Protein AF-A0A962KBM0-F1 (afdb_monomer_lite)

Secondary structure (DSSP, 8-state):
-HHHHHHHHHHHHHHHTT-PPPPP------S-GGGGGGGGGGGGTS-HHHHHHHHHHHHHHHHHHHHHHHHHH--

Sequence (75 aa):
MKKVLLGFGVILLLAACQKEPTPVKTEPDTGRPETKSIEAADAMGYNGKEIRQKVDGALNANDAHNAQLEQQANP

pLDDT: mean 83.97, std 15.36, range [51.5, 98.38]

Foldseek 3Di:
DVVVVVVVVVVVVVVVVPPDPDPDPDDDDPADPVLVCQCCCVVVVDNSVVVRVVVRVVVVVVVVVVVVVVVVVPD

Structure (mmCIF, N/CA/C/O backbone):
data_AF-A0A962KBM0-F1
#
_entry.id   AF-A0A962KBM0-F1
#
loop_
_atom_site.group_PDB
_atom_site.id
_atom_site.type_symbol
_atom_site.label_atom_id
_atom_site.label_alt_id
_atom_site.label_comp_id
_atom_site.label_asym_id
_atom_site.label_entity_id
_atom_site.label_seq_id
_atom_site.pdbx_PDB_ins_code
_atom_site.Cartn_x
_atom_site.Cartn_y
_atom_site.Cartn_z
_atom_site.occupancy
_atom_site.B_iso_or_equiv
_atom_site.auth_seq_id
_atom_site.auth_comp_id
_atom_site.auth_asym_id
_atom_site.auth_atom_id
_atom_site.pdbx_PDB_model_num
ATOM 1 N N . MET A 1 1 ? 24.060 18.503 -56.847 1.00 51.69 1 MET A N 1
ATOM 2 C CA . MET A 1 1 ? 22.680 18.107 -56.472 1.00 51.69 1 MET A CA 1
ATOM 3 C C . MET A 1 1 ? 22.628 16.865 -55.572 1.00 51.69 1 MET A C 1
ATOM 5 O O . MET A 1 1 ? 22.059 16.960 -54.498 1.00 51.69 1 MET A O 1
ATOM 9 N N . LYS A 1 2 ? 23.291 15.742 -55.906 1.00 51.50 2 LYS A N 1
ATOM 10 C CA . LYS A 1 2 ? 23.318 14.517 -55.063 1.00 51.50 2 LYS A CA 1
ATOM 11 C C . LYS A 1 2 ? 23.873 14.692 -53.633 1.00 51.50 2 LYS A C 1
ATOM 13 O O . LYS A 1 2 ? 23.348 14.090 -52.709 1.00 51.50 2 LYS A O 1
ATOM 18 N N . LYS A 1 3 ? 24.885 15.550 -53.435 1.00 53.50 3 LYS A N 1
ATOM 19 C CA . LYS A 1 3 ? 25.477 15.818 -52.105 1.00 53.50 3 LYS A CA 1
ATOM 20 C C . LYS A 1 3 ? 24.557 16.620 -51.165 1.00 53.50 3 LYS A C 1
ATOM 22 O O . LYS A 1 3 ? 24.669 16.482 -49.957 1.00 53.50 3 LYS A O 1
ATOM 27 N N . VAL A 1 4 ? 23.634 17.414 -51.718 1.00 57.91 4 VAL A N 1
ATOM 28 C CA . VAL A 1 4 ? 22.662 18.214 -50.945 1.00 57.91 4 VAL A CA 1
ATOM 29 C C . VAL A 1 4 ? 21.511 17.333 -50.446 1.00 57.91 4 VAL A C 1
ATOM 31 O O . VAL A 1 4 ? 21.055 17.498 -49.320 1.00 57.91 4 VAL A O 1
ATOM 34 N N . LEU A 1 5 ? 21.111 16.329 -51.238 1.00 56.72 5 LEU A N 1
ATOM 35 C CA . LEU A 1 5 ? 20.095 15.346 -50.844 1.00 56.72 5 LEU A CA 1
ATOM 36 C C . LEU A 1 5 ? 20.532 14.484 -49.645 1.00 56.72 5 LEU A C 1
ATOM 38 O O . LEU A 1 5 ? 19.706 14.147 -48.803 1.00 56.72 5 LEU A O 1
ATOM 42 N N . LEU A 1 6 ? 21.825 14.150 -49.550 1.00 58.94 6 LEU A N 1
ATOM 43 C CA . LEU A 1 6 ? 22.353 13.299 -48.477 1.00 58.94 6 LEU A CA 1
ATOM 44 C C . LEU A 1 6 ? 22.365 14.014 -47.113 1.00 58.94 6 LEU A C 1
ATOM 46 O O . LEU A 1 6 ? 22.091 13.391 -46.092 1.00 58.94 6 LEU A O 1
ATOM 50 N N . GLY A 1 7 ? 22.625 15.327 -47.094 1.00 61.31 7 GLY A N 1
ATOM 51 C CA . GLY A 1 7 ? 22.595 16.126 -45.863 1.00 61.31 7 GLY A CA 1
ATOM 52 C C . GLY A 1 7 ? 21.185 16.304 -45.294 1.00 61.31 7 GLY A C 1
ATOM 53 O O . GLY A 1 7 ? 21.001 16.280 -44.081 1.00 61.31 7 GLY A O 1
ATOM 54 N N . PHE A 1 8 ? 20.174 16.405 -46.163 1.00 64.12 8 PHE A N 1
ATOM 55 C CA . PHE A 1 8 ? 18.782 16.595 -45.745 1.00 64.12 8 PHE A CA 1
ATOM 56 C C . PHE A 1 8 ? 18.202 15.358 -45.036 1.00 64.12 8 PHE A C 1
A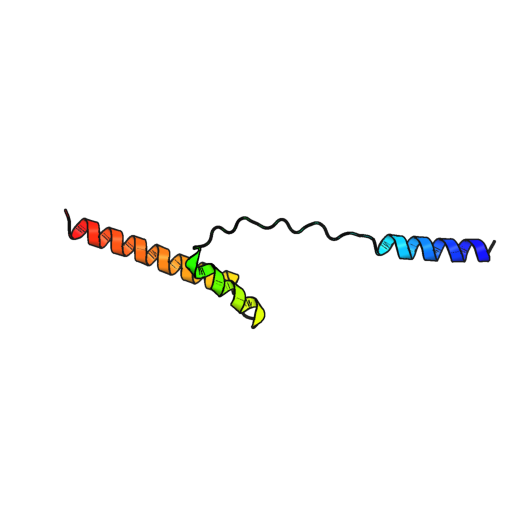TOM 58 O O . PHE A 1 8 ? 17.453 15.488 -44.071 1.00 64.12 8 PHE A O 1
ATOM 65 N N . GLY A 1 9 ? 18.601 14.153 -45.462 1.00 66.50 9 GLY A N 1
ATOM 66 C CA . GLY A 1 9 ? 18.179 12.902 -44.822 1.00 66.50 9 GLY A CA 1
ATOM 67 C C . GLY A 1 9 ? 18.708 12.738 -43.392 1.00 66.50 9 GLY A C 1
ATOM 68 O O . GLY A 1 9 ? 17.980 12.278 -42.518 1.00 66.50 9 GLY A O 1
ATOM 69 N N . VAL A 1 10 ? 19.945 13.173 -43.129 1.00 71.06 10 VAL A N 1
ATOM 70 C CA . VAL A 1 10 ? 20.555 13.105 -41.787 1.00 71.06 10 VAL A CA 1
ATOM 71 C C . VAL A 1 10 ? 19.858 14.056 -40.811 1.00 71.06 10 VAL A C 1
ATOM 73 O O . VAL A 1 10 ? 19.608 13.688 -39.668 1.00 71.06 10 VAL A O 1
ATOM 76 N N . ILE A 1 11 ? 19.474 15.252 -41.267 1.00 69.50 11 ILE A N 1
ATOM 77 C CA . ILE A 1 11 ? 18.753 16.233 -40.440 1.00 69.50 11 ILE A CA 1
ATOM 78 C C . ILE A 1 11 ? 17.348 15.719 -40.078 1.00 69.50 11 ILE A C 1
ATOM 80 O O . ILE A 1 11 ? 16.913 15.866 -38.938 1.00 69.50 11 ILE A O 1
ATOM 84 N N . LEU A 1 12 ? 16.663 15.052 -41.014 1.00 67.44 12 LEU A N 1
ATOM 85 C CA . LEU A 1 12 ? 15.350 14.440 -40.769 1.00 67.44 12 LEU A CA 1
ATOM 86 C C . LEU A 1 12 ? 15.419 13.256 -39.789 1.00 67.44 12 LEU A C 1
ATOM 88 O O . LEU A 1 12 ? 14.536 13.111 -38.946 1.00 67.44 12 LEU A O 1
ATOM 92 N N . LEU A 1 13 ? 16.481 12.444 -39.852 1.00 66.81 13 LEU A N 1
ATOM 93 C CA . LEU A 1 13 ? 16.719 11.351 -38.900 1.00 66.81 13 LEU A CA 1
ATOM 94 C C . LEU A 1 13 ? 16.997 11.865 -37.480 1.00 66.81 13 LEU A C 1
ATOM 96 O O . LEU A 1 13 ? 16.511 11.286 -36.513 1.00 66.81 13 LEU A O 1
ATOM 100 N N . LEU A 1 14 ? 17.732 12.973 -37.346 1.00 66.50 14 LEU A N 1
ATOM 101 C CA . LEU A 1 14 ? 18.016 13.588 -36.045 1.00 66.50 14 LEU A CA 1
ATOM 102 C C . LEU A 1 14 ? 16.768 14.229 -35.417 1.00 66.50 14 LEU A C 1
ATOM 104 O O . LEU A 1 14 ? 16.600 14.158 -34.202 1.00 66.50 14 LEU A O 1
ATOM 108 N N . ALA A 1 15 ? 15.868 14.796 -36.228 1.00 65.56 15 ALA A N 1
ATOM 109 C CA . ALA A 1 15 ? 14.606 15.366 -35.750 1.00 65.56 15 ALA A CA 1
ATOM 110 C C . ALA A 1 15 ? 13.621 14.299 -35.229 1.00 65.56 15 ALA A C 1
ATOM 112 O O . ALA A 1 15 ? 12.860 14.563 -34.300 1.00 65.56 15 ALA A O 1
ATOM 113 N N . ALA A 1 16 ? 13.655 13.078 -35.776 1.00 64.31 16 ALA A N 1
ATOM 114 C CA . ALA A 1 16 ? 12.787 11.982 -35.335 1.00 64.31 16 ALA A CA 1
ATOM 115 C C . ALA A 1 16 ? 13.144 11.435 -33.937 1.00 64.31 16 ALA A C 1
ATOM 117 O O . ALA A 1 16 ? 12.275 10.898 -33.252 1.00 64.31 16 ALA A O 1
ATOM 118 N N . CYS A 1 17 ? 14.392 11.603 -33.486 1.00 67.88 17 CYS A N 1
ATOM 119 C CA . CYS A 1 17 ? 14.846 11.156 -32.164 1.00 67.88 17 CYS A CA 1
ATOM 120 C C . CYS A 1 17 ? 14.591 12.167 -31.033 1.00 67.88 17 CYS A C 1
ATOM 122 O O . CYS A 1 17 ? 14.831 11.839 -29.875 1.00 67.88 17 CYS A O 1
ATOM 124 N N . GLN A 1 18 ? 14.105 13.378 -31.330 1.00 65.69 18 GLN A N 1
ATOM 125 C CA . GLN A 1 18 ? 13.857 14.422 -30.323 1.00 65.69 18 GLN A CA 1
ATOM 126 C C . GLN A 1 18 ? 12.434 14.413 -29.757 1.00 65.69 18 GLN A C 1
ATOM 128 O O . GLN A 1 18 ? 12.009 15.387 -29.139 1.00 65.69 18 GLN A O 1
ATOM 133 N 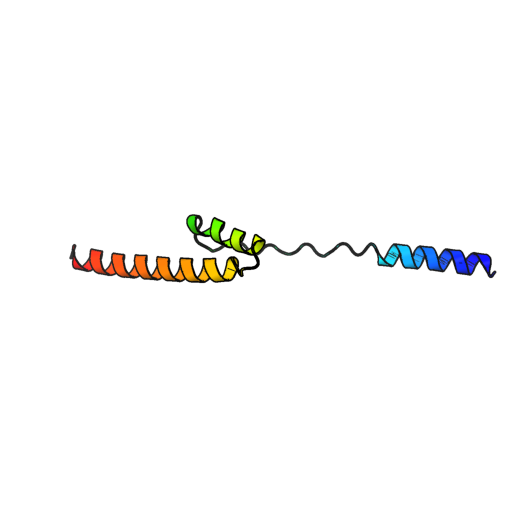N . LYS A 1 19 ? 11.662 13.339 -29.962 1.00 71.19 19 LYS A N 1
ATOM 134 C CA . LYS A 1 19 ? 10.344 13.245 -29.337 1.00 71.19 19 LYS A CA 1
ATOM 135 C C . LYS A 1 19 ? 10.524 13.026 -27.839 1.00 71.19 19 LYS A C 1
ATOM 137 O O . LYS A 1 19 ? 10.689 11.895 -27.389 1.00 71.19 19 LYS A O 1
ATOM 142 N N . GLU A 1 20 ? 10.511 14.125 -27.090 1.00 72.75 20 GLU A N 1
ATOM 143 C CA . GLU A 1 20 ? 10.468 14.087 -25.636 1.00 72.75 20 GLU A CA 1
ATOM 144 C C . GLU A 1 20 ? 9.261 13.240 -25.215 1.00 72.75 20 GLU A C 1
ATOM 146 O O . GLU A 1 20 ? 8.144 13.461 -25.709 1.00 72.75 20 GLU A O 1
ATOM 151 N N . PRO A 1 21 ? 9.463 12.218 -24.366 1.00 72.44 21 PRO A N 1
ATOM 152 C CA . PRO A 1 21 ? 8.353 11.438 -23.863 1.00 72.44 21 PRO A CA 1
ATOM 153 C C . PRO A 1 21 ? 7.436 12.382 -23.091 1.00 72.44 21 PRO A C 1
ATOM 155 O O . PRO A 1 21 ? 7.883 13.137 -22.228 1.00 72.44 21 PRO A O 1
ATOM 158 N N . THR A 1 22 ? 6.145 12.351 -23.415 1.00 77.31 22 THR A N 1
ATOM 159 C CA . THR A 1 22 ? 5.131 13.066 -22.640 1.00 77.31 22 THR A CA 1
ATOM 160 C C . THR A 1 22 ? 5.301 12.716 -21.164 1.00 77.31 22 THR A C 1
ATOM 162 O O . THR A 1 22 ? 5.347 11.521 -20.852 1.00 77.31 22 THR A O 1
ATOM 165 N N . PRO A 1 23 ? 5.391 13.712 -20.263 1.00 72.56 23 PRO A N 1
ATOM 166 C CA . PRO A 1 23 ? 5.515 13.444 -18.843 1.00 72.56 23 PRO A CA 1
ATOM 167 C C . PRO A 1 23 ? 4.331 12.584 -18.410 1.00 72.56 23 PRO A C 1
ATOM 169 O O . PRO A 1 23 ? 3.170 12.953 -18.606 1.00 72.56 23 PRO A O 1
ATOM 172 N N . VAL A 1 24 ? 4.634 11.404 -17.870 1.00 76.56 24 VAL A N 1
ATOM 173 C CA . VAL A 1 24 ? 3.619 10.520 -17.303 1.00 76.56 24 VAL A CA 1
ATOM 174 C C . VAL A 1 24 ? 2.990 11.284 -16.150 1.00 76.56 24 VAL A C 1
ATOM 176 O O . VAL A 1 24 ? 3.671 11.653 -15.194 1.00 76.56 24 VAL A O 1
ATOM 179 N N . LYS A 1 25 ? 1.697 11.582 -16.266 1.00 69.75 25 LYS A N 1
ATOM 180 C CA . LYS A 1 25 ? 0.950 12.231 -15.197 1.00 69.75 25 LYS A CA 1
ATOM 181 C C . LYS A 1 25 ? 0.910 11.253 -14.027 1.00 69.75 25 LYS A C 1
ATOM 183 O O . LYS A 1 25 ? 0.235 10.232 -14.109 1.00 69.75 25 LYS A O 1
ATOM 188 N N . THR A 1 26 ? 1.669 11.534 -12.974 1.00 67.38 26 THR A N 1
ATOM 189 C CA . THR A 1 26 ? 1.623 10.733 -11.754 1.00 67.38 26 THR A CA 1
ATOM 190 C C . THR A 1 26 ? 0.247 10.929 -11.136 1.00 67.38 26 THR A C 1
ATOM 192 O O . THR A 1 26 ? -0.101 12.041 -10.732 1.00 67.38 26 THR A O 1
ATOM 195 N N . GLU A 1 27 ? -0.571 9.880 -11.124 1.00 73.12 27 GLU A N 1
ATOM 196 C CA . GLU A 1 27 ? -1.814 9.906 -10.363 1.00 73.12 27 GLU A CA 1
ATOM 197 C C . GLU A 1 27 ? -1.488 10.098 -8.874 1.00 73.12 27 GLU A C 1
ATOM 199 O O . GLU A 1 27 ? -0.461 9.595 -8.400 1.00 73.12 27 GLU A O 1
ATOM 204 N N . PRO A 1 28 ? -2.306 10.866 -8.135 1.00 77.00 28 PRO A N 1
ATOM 205 C CA . PRO A 1 28 ? -2.118 11.011 -6.702 1.00 77.00 28 PRO A CA 1
ATOM 206 C C . PRO A 1 28 ? -2.201 9.639 -6.023 1.00 77.00 28 PRO A C 1
ATOM 208 O O . PRO A 1 28 ? -3.083 8.837 -6.316 1.00 77.00 28 PRO A O 1
ATOM 211 N N . ASP A 1 29 ? -1.267 9.379 -5.112 1.00 81.00 29 ASP A N 1
ATOM 212 C CA . ASP A 1 29 ? -1.235 8.163 -4.300 1.00 81.00 29 ASP A CA 1
ATOM 213 C C . ASP A 1 29 ? -2.384 8.203 -3.282 1.00 81.00 29 ASP A C 1
ATOM 215 O O . ASP A 1 29 ? -2.321 8.945 -2.302 1.00 81.00 29 ASP A O 1
ATOM 219 N N . THR A 1 30 ? -3.454 7.450 -3.546 1.00 83.06 30 THR A N 1
ATOM 220 C CA . THR A 1 30 ? -4.647 7.377 -2.684 1.00 83.06 30 THR A CA 1
ATOM 221 C C . THR A 1 30 ? -4.631 6.189 -1.716 1.00 83.06 30 THR A C 1
ATOM 223 O O . THR A 1 30 ? -5.618 5.979 -1.014 1.00 83.06 30 THR A O 1
ATOM 226 N N . GLY A 1 31 ? -3.572 5.371 -1.715 1.00 89.88 31 GLY A N 1
ATOM 227 C CA . GLY A 1 31 ? -3.464 4.197 -0.841 1.00 89.88 31 GLY A CA 1
ATOM 228 C C . GLY A 1 31 ? -3.037 4.559 0.583 1.00 89.88 31 GLY A C 1
ATOM 229 O O . GLY A 1 31 ? -2.608 5.687 0.849 1.00 89.88 31 GLY A O 1
ATOM 230 N N . ARG A 1 32 ? -3.094 3.596 1.510 1.00 95.44 32 ARG A N 1
ATOM 231 C CA . ARG A 1 32 ? -2.669 3.844 2.900 1.00 95.44 32 ARG A CA 1
ATOM 232 C C . ARG A 1 32 ? -1.152 4.130 2.956 1.00 95.44 32 ARG A C 1
ATOM 234 O O . ARG A 1 32 ? -0.390 3.471 2.238 1.00 95.44 32 ARG A O 1
ATOM 241 N N . PRO A 1 33 ? -0.669 5.106 3.752 1.00 95.81 33 PRO A N 1
ATOM 242 C CA . PRO A 1 33 ? 0.757 5.448 3.798 1.00 95.81 33 PRO A CA 1
ATOM 243 C C . PRO A 1 33 ? 1.665 4.281 4.207 1.00 95.81 33 PRO A C 1
ATOM 245 O O . PRO A 1 33 ? 2.750 4.109 3.651 1.00 95.81 33 PRO A O 1
ATOM 248 N N . GLU A 1 34 ? 1.220 3.458 5.150 1.00 96.31 34 GLU A N 1
ATOM 249 C CA . GLU A 1 34 ? 1.980 2.343 5.715 1.00 96.31 34 GLU A CA 1
ATOM 250 C C . GLU A 1 34 ? 2.112 1.142 4.770 1.00 96.31 34 GLU A C 1
ATOM 252 O O . GLU A 1 34 ? 3.026 0.336 4.933 1.00 96.31 34 GLU A O 1
ATOM 257 N N . THR A 1 35 ? 1.261 1.034 3.747 1.00 97.25 35 THR A N 1
ATOM 258 C CA . THR A 1 35 ? 1.332 -0.043 2.742 1.00 97.25 35 THR A CA 1
ATOM 259 C C . THR A 1 35 ? 2.118 0.362 1.499 1.00 97.25 35 THR A C 1
ATOM 261 O O . THR A 1 35 ? 2.352 -0.461 0.615 1.00 97.25 35 THR A O 1
ATOM 264 N N . LYS A 1 36 ? 2.589 1.613 1.424 1.00 96.38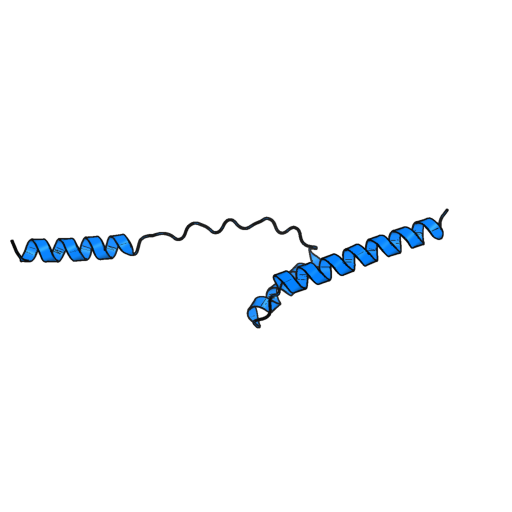 36 LYS A N 1
ATOM 265 C CA . LYS A 1 36 ? 3.318 2.143 0.264 1.00 96.38 36 LYS A CA 1
ATOM 266 C C . LYS A 1 36 ? 4.562 1.338 -0.101 1.00 96.38 36 LYS A C 1
ATOM 268 O O . LYS A 1 36 ? 4.871 1.184 -1.279 1.00 96.38 36 LYS A O 1
ATOM 273 N N . SER A 1 37 ? 5.260 0.793 0.893 1.00 96.88 37 SER A N 1
ATOM 274 C CA . SER A 1 37 ? 6.458 -0.026 0.678 1.00 96.88 37 SER A CA 1
ATOM 275 C C . SER A 1 37 ? 6.181 -1.320 -0.096 1.00 96.88 37 SER A C 1
ATOM 277 O O . SER A 1 37 ? 7.101 -1.858 -0.705 1.00 96.88 37 SER A O 1
ATOM 279 N N . ILE A 1 38 ? 4.930 -1.792 -0.144 1.00 97.50 38 ILE A N 1
ATOM 280 C CA . ILE A 1 38 ? 4.530 -2.993 -0.893 1.00 97.50 38 ILE A CA 1
ATOM 281 C C . ILE A 1 38 ? 4.710 -2.799 -2.403 1.00 97.50 38 ILE A C 1
ATOM 283 O O . ILE A 1 38 ? 5.027 -3.759 -3.104 1.00 97.50 38 ILE A O 1
ATOM 287 N N . GLU A 1 39 ? 4.603 -1.567 -2.913 1.00 95.88 39 GLU A N 1
ATOM 288 C CA . GLU A 1 39 ? 4.857 -1.290 -4.335 1.00 95.88 39 GLU A CA 1
ATOM 289 C C . GLU A 1 39 ? 6.299 -1.623 -4.745 1.00 95.88 39 GLU A C 1
ATOM 291 O O . GLU A 1 39 ? 6.549 -1.937 -5.903 1.00 95.88 39 GLU A O 1
ATOM 296 N N . ALA A 1 40 ? 7.249 -1.670 -3.801 1.00 96.38 40 ALA A N 1
ATOM 297 C CA . ALA A 1 40 ? 8.622 -2.090 -4.085 1.00 96.38 40 ALA A CA 1
ATOM 298 C C . ALA A 1 40 ? 8.728 -3.553 -4.561 1.00 96.38 40 ALA A C 1
ATOM 300 O O . ALA A 1 40 ? 9.752 -3.933 -5.128 1.00 96.38 40 ALA A O 1
ATOM 301 N N . ALA A 1 41 ? 7.680 -4.368 -4.389 1.00 96.88 41 ALA A N 1
ATOM 302 C CA . ALA A 1 41 ? 7.612 -5.712 -4.957 1.00 96.88 41 ALA A CA 1
ATOM 303 C C . ALA A 1 41 ? 7.642 -5.713 -6.501 1.00 96.88 41 ALA A C 1
ATOM 305 O O . ALA A 1 41 ? 8.039 -6.725 -7.087 1.00 96.88 41 ALA A O 1
ATOM 306 N N . ASP A 1 42 ? 7.329 -4.579 -7.148 1.00 95.38 42 ASP A N 1
ATOM 307 C CA . ASP A 1 42 ? 7.509 -4.372 -8.595 1.00 95.38 42 ASP A CA 1
ATOM 308 C C . ASP A 1 42 ? 8.958 -4.638 -9.029 1.00 95.38 42 ASP A C 1
ATOM 310 O O . ASP A 1 42 ? 9.202 -5.247 -10.072 1.00 95.38 42 ASP A O 1
ATOM 314 N N . ALA A 1 43 ? 9.939 -4.278 -8.190 1.00 96.38 43 ALA A N 1
ATOM 315 C CA . ALA A 1 43 ? 11.358 -4.515 -8.466 1.00 96.38 43 ALA A CA 1
ATOM 316 C C . ALA A 1 43 ? 11.730 -6.008 -8.502 1.00 96.38 43 ALA A C 1
ATOM 318 O O . ALA A 1 43 ? 12.757 -6.380 -9.065 1.00 96.38 43 ALA A O 1
ATOM 319 N N . MET A 1 44 ? 10.889 -6.861 -7.916 1.00 95.81 44 MET A N 1
ATOM 320 C CA . MET A 1 44 ? 11.067 -8.311 -7.857 1.00 95.81 44 MET A CA 1
ATOM 321 C C . MET A 1 44 ? 10.197 -9.050 -8.888 1.00 95.81 44 MET A C 1
ATOM 323 O O . MET A 1 44 ? 10.161 -10.279 -8.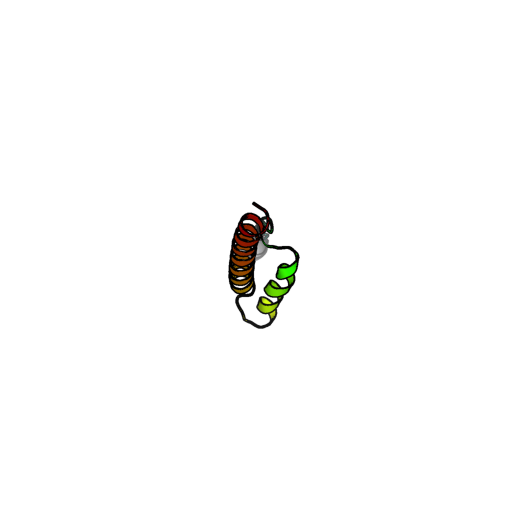881 1.00 95.81 44 MET A O 1
ATOM 327 N N . GLY A 1 45 ? 9.496 -8.324 -9.770 1.00 96.44 45 GLY A N 1
ATOM 328 C CA . GLY A 1 45 ? 8.641 -8.894 -10.816 1.00 96.44 45 GLY A CA 1
ATOM 329 C C . GLY A 1 45 ? 7.216 -9.243 -10.372 1.00 96.44 45 GLY A C 1
ATOM 330 O O . GLY A 1 45 ? 6.490 -9.890 -11.125 1.00 96.44 45 GLY A O 1
ATOM 331 N N . TYR A 1 46 ? 6.800 -8.826 -9.175 1.00 97.31 46 TYR A N 1
ATOM 332 C CA . TYR A 1 46 ? 5.404 -8.917 -8.740 1.00 97.31 46 TYR A CA 1
ATOM 333 C C . TYR A 1 46 ? 4.629 -7.657 -9.130 1.00 97.31 46 TYR A C 1
ATOM 335 O O . TYR A 1 46 ? 5.225 -6.624 -9.388 1.00 97.31 46 TYR A O 1
ATOM 343 N N . ASN A 1 47 ? 3.296 -7.719 -9.126 1.00 96.94 47 ASN A N 1
ATOM 344 C CA . ASN A 1 47 ? 2.458 -6.525 -9.255 1.00 96.94 47 ASN A CA 1
ATOM 345 C C . ASN A 1 47 ? 2.233 -5.892 -7.869 1.00 96.94 47 ASN A C 1
ATOM 347 O O . ASN A 1 47 ? 1.205 -6.111 -7.226 1.00 96.94 47 ASN A O 1
ATOM 351 N N . GLY A 1 48 ? 3.224 -5.149 -7.382 1.00 96.44 48 GLY A N 1
ATOM 352 C CA . GLY A 1 48 ? 3.238 -4.491 -6.078 1.00 96.44 48 GLY A CA 1
ATOM 353 C C . GLY A 1 48 ? 2.070 -3.527 -5.874 1.00 96.44 48 GLY A C 1
ATOM 354 O O . GLY A 1 48 ? 1.500 -3.495 -4.784 1.00 96.44 48 GLY A O 1
ATOM 355 N N . LYS A 1 49 ? 1.635 -2.813 -6.921 1.00 94.81 49 LYS A N 1
ATOM 356 C CA . LYS A 1 49 ? 0.435 -1.956 -6.855 1.00 94.81 49 LYS A CA 1
ATOM 357 C C . LYS A 1 49 ? -0.840 -2.749 -6.578 1.00 94.81 49 LYS A C 1
ATOM 359 O O . LYS A 1 49 ? -1.608 -2.379 -5.693 1.00 94.81 49 LYS A O 1
ATOM 364 N N . GLU A 1 50 ? -1.063 -3.850 -7.292 1.00 96.31 50 GLU A N 1
ATOM 365 C CA . GLU A 1 50 ? -2.243 -4.698 -7.073 1.00 96.31 50 GLU A CA 1
ATOM 366 C C . GLU A 1 50 ? -2.201 -5.383 -5.699 1.00 96.31 50 GLU A C 1
ATOM 368 O O . GLU A 1 50 ? -3.224 -5.489 -5.020 1.00 96.31 50 GLU A O 1
ATOM 373 N N . ILE A 1 51 ? -1.014 -5.813 -5.253 1.00 97.31 51 ILE A N 1
ATOM 374 C CA . ILE A 1 51 ? -0.835 -6.372 -3.907 1.00 97.31 51 ILE A CA 1
ATOM 375 C C . ILE A 1 51 ? -1.181 -5.314 -2.856 1.00 97.31 51 ILE A C 1
ATOM 377 O O . ILE A 1 51 ? -1.973 -5.595 -1.956 1.00 97.31 51 ILE A O 1
ATOM 381 N N . ARG A 1 52 ? -0.656 -4.089 -2.991 1.00 97.00 52 ARG A N 1
ATOM 382 C CA . ARG A 1 52 ? -0.966 -2.975 -2.087 1.00 97.00 52 ARG A CA 1
ATOM 383 C C . ARG A 1 52 ? -2.466 -2.702 -2.026 1.00 97.00 52 ARG A C 1
ATOM 385 O O . ARG A 1 52 ? -3.013 -2.641 -0.933 1.00 97.00 52 ARG A O 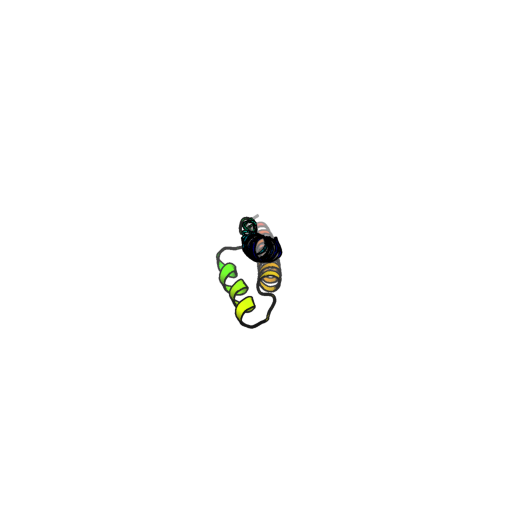1
ATOM 392 N N . GLN A 1 53 ? -3.143 -2.619 -3.172 1.00 96.44 53 GLN A N 1
ATOM 393 C CA . GLN A 1 53 ? -4.593 -2.392 -3.230 1.00 96.44 53 GLN A CA 1
ATOM 394 C C . GLN A 1 53 ? -5.391 -3.464 -2.475 1.00 96.44 53 GLN A C 1
ATOM 396 O O . GLN A 1 53 ? -6.341 -3.144 -1.760 1.00 96.44 53 GLN A O 1
ATOM 401 N N . LYS A 1 54 ? -5.001 -4.738 -2.601 1.00 97.56 54 LYS A N 1
ATOM 402 C CA . LYS A 1 54 ? -5.650 -5.840 -1.872 1.00 97.56 54 LYS A CA 1
ATOM 403 C C . LYS A 1 54 ? -5.420 -5.742 -0.366 1.00 97.56 54 LYS A C 1
ATOM 405 O O . LYS A 1 54 ? -6.357 -5.954 0.402 1.00 97.56 54 LYS A O 1
ATOM 410 N N . VAL A 1 55 ? -4.199 -5.408 0.051 1.00 98.00 55 VAL A N 1
ATOM 411 C CA . VAL A 1 55 ? -3.859 -5.223 1.469 1.00 98.00 55 VAL A CA 1
ATOM 412 C C . VAL A 1 55 ? -4.617 -4.033 2.062 1.00 98.00 55 VAL A C 1
ATOM 414 O O . VAL A 1 55 ? -5.233 -4.183 3.114 1.00 98.00 55 VAL A O 1
ATOM 417 N N . ASP A 1 56 ? -4.667 -2.899 1.362 1.00 98.06 56 ASP A N 1
ATOM 418 C CA . ASP A 1 56 ? -5.451 -1.725 1.769 1.00 98.06 56 ASP A CA 1
ATOM 419 C C . ASP A 1 56 ? -6.935 -2.069 1.934 1.00 98.06 56 ASP A C 1
ATOM 421 O O . ASP A 1 56 ? -7.549 -1.719 2.942 1.00 98.06 56 ASP A O 1
ATOM 425 N N . GLY A 1 57 ? -7.510 -2.808 0.981 1.00 97.69 57 GLY A N 1
ATOM 426 C CA . GLY A 1 57 ? -8.896 -3.267 1.062 1.00 97.69 57 GLY A CA 1
ATOM 427 C C . GLY A 1 57 ? -9.166 -4.148 2.286 1.00 97.69 57 GLY A C 1
ATOM 428 O O . GLY A 1 57 ? -10.172 -3.961 2.969 1.00 97.69 57 GLY A O 1
ATOM 429 N N . ALA A 1 58 ? -8.255 -5.074 2.597 1.00 98.38 58 ALA A N 1
ATOM 430 C CA . ALA A 1 58 ? -8.373 -5.938 3.769 1.00 98.38 58 ALA A CA 1
ATOM 431 C C . ALA A 1 58 ? -8.280 -5.151 5.087 1.00 98.38 58 ALA A C 1
ATOM 433 O O . ALA A 1 58 ? -9.053 -5.407 6.010 1.00 98.38 58 ALA A O 1
ATOM 434 N N . LEU A 1 59 ? -7.372 -4.176 5.165 1.00 98.31 59 LEU A N 1
ATOM 435 C CA . LEU A 1 59 ? -7.213 -3.325 6.345 1.00 98.31 59 LEU A CA 1
ATOM 436 C C . LEU A 1 59 ? -8.438 -2.432 6.561 1.00 98.31 59 LEU A C 1
ATOM 438 O O . LEU A 1 59 ? -8.961 -2.384 7.668 1.00 98.31 59 LEU A O 1
ATOM 442 N N . ASN A 1 60 ? -8.973 -1.830 5.497 1.00 97.62 60 ASN A N 1
ATOM 443 C CA . ASN A 1 60 ? -10.207 -1.043 5.574 1.00 97.62 60 ASN A CA 1
ATOM 444 C C . ASN A 1 60 ? -11.400 -1.885 6.056 1.00 97.62 60 ASN A C 1
ATOM 446 O O . ASN A 1 60 ? -12.211 -1.421 6.857 1.00 97.62 60 ASN A O 1
ATOM 450 N N . ALA A 1 61 ? -11.512 -3.133 5.589 1.00 98.25 61 ALA A N 1
ATOM 451 C CA . ALA A 1 61 ? -12.552 -4.048 6.055 1.00 98.25 61 ALA A CA 1
ATOM 452 C C . ALA A 1 61 ? -12.373 -4.419 7.538 1.00 98.25 61 ALA A C 1
ATOM 454 O O . ALA A 1 61 ? -13.361 -4.533 8.264 1.00 98.25 61 ALA A O 1
ATOM 455 N N . ASN A 1 62 ? -11.128 -4.577 7.997 1.00 98.06 62 ASN A N 1
ATOM 456 C CA . ASN A 1 62 ? -10.829 -4.833 9.404 1.00 98.06 62 ASN A CA 1
ATOM 457 C C . ASN A 1 62 ? -11.191 -3.638 10.294 1.00 98.06 62 ASN A C 1
ATOM 459 O O . ASN A 1 62 ? -11.880 -3.826 11.294 1.00 98.06 62 ASN A O 1
ATOM 463 N N . ASP A 1 63 ? -10.807 -2.423 9.896 1.00 97.94 63 ASP A N 1
ATOM 464 C CA . ASP A 1 63 ? -11.150 -1.190 10.613 1.00 97.94 63 ASP A CA 1
ATOM 465 C C . ASP A 1 63 ? -12.676 -1.037 10.732 1.00 97.94 63 ASP A C 1
ATOM 467 O O . ASP A 1 63 ? -13.205 -0.782 11.815 1.00 97.94 63 ASP A O 1
ATOM 471 N N . ALA A 1 64 ? -13.407 -1.277 9.637 1.00 98.00 64 ALA A N 1
ATOM 472 C CA . ALA A 1 64 ? -14.868 -1.221 9.624 1.00 98.00 64 ALA A CA 1
ATOM 473 C C . ALA A 1 64 ? -15.514 -2.260 10.553 1.00 98.00 64 ALA A C 1
ATOM 475 O O . ALA A 1 64 ? -16.529 -1.977 11.191 1.00 98.00 64 ALA A O 1
ATOM 476 N N . HIS A 1 65 ? -14.944 -3.463 10.632 1.00 98.06 65 HIS A N 1
ATOM 477 C CA . HIS A 1 65 ? -15.404 -4.502 11.547 1.00 98.06 65 HIS A CA 1
ATOM 478 C C . HIS A 1 65 ? -15.123 -4.136 13.012 1.00 98.06 65 HIS A C 1
ATOM 480 O O . HIS A 1 65 ? -16.009 -4.261 13.855 1.00 98.06 65 HIS A O 1
ATOM 486 N N . ASN A 1 66 ? -13.928 -3.629 13.323 1.00 97.62 66 ASN A N 1
ATOM 487 C CA . ASN A 1 66 ? -13.575 -3.225 14.686 1.00 97.62 66 ASN A CA 1
ATOM 488 C C . ASN A 1 66 ? -14.462 -2.073 15.175 1.00 97.62 66 ASN A C 1
ATOM 490 O O . ASN A 1 66 ? -14.968 -2.132 16.291 1.00 97.62 66 ASN A O 1
ATOM 494 N N . ALA A 1 67 ? -14.754 -1.095 14.313 1.00 97.12 67 ALA A N 1
ATOM 495 C CA . ALA A 1 67 ? -15.677 -0.009 14.636 1.00 97.12 67 ALA A CA 1
ATOM 496 C C . ALA A 1 67 ? -17.092 -0.514 14.987 1.00 97.12 67 ALA A C 1
ATOM 498 O O . ALA A 1 67 ? -17.747 0.046 15.864 1.00 97.12 67 ALA A O 1
ATOM 499 N N . GLN A 1 68 ? -17.570 -1.585 14.338 1.00 96.31 68 GLN A N 1
ATOM 500 C CA . GLN A 1 68 ? -18.855 -2.207 14.689 1.00 96.31 68 GLN A CA 1
ATOM 501 C C . GLN A 1 68 ? -18.808 -2.866 16.069 1.00 96.31 68 GLN A C 1
ATOM 503 O O . GLN A 1 68 ? -19.759 -2.741 16.838 1.00 96.31 68 GLN A O 1
ATOM 508 N N . LEU A 1 69 ? -17.709 -3.548 16.399 1.00 96.81 69 LEU A N 1
ATOM 509 C CA . LEU A 1 69 ? -17.531 -4.159 17.716 1.00 96.81 69 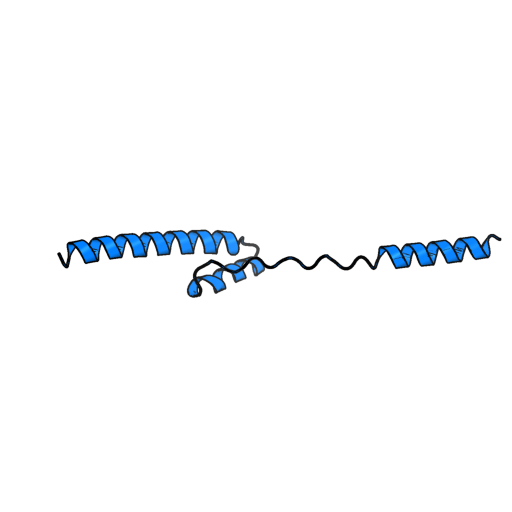LEU A CA 1
ATOM 510 C C . LEU A 1 69 ? -17.440 -3.109 18.828 1.00 96.81 69 LEU A C 1
ATOM 512 O O . LEU A 1 69 ? -18.046 -3.289 19.879 1.00 96.81 69 LEU A O 1
ATOM 516 N N . GLU A 1 70 ? -16.733 -2.002 18.595 1.00 96.38 70 GLU A N 1
ATOM 517 C CA . GLU A 1 70 ? -16.630 -0.895 19.554 1.00 96.38 70 GLU A CA 1
ATOM 518 C C . GLU A 1 70 ? -17.997 -0.263 19.843 1.00 96.38 70 GLU A C 1
ATOM 520 O O . GLU A 1 70 ? -18.327 -0.025 21.003 1.00 96.38 70 GLU A O 1
ATOM 525 N N . GLN A 1 71 ? -18.831 -0.071 18.814 1.00 94.19 71 GLN A N 1
ATOM 526 C CA . GLN A 1 71 ? -20.208 0.415 18.978 1.00 94.19 71 GLN A CA 1
ATOM 527 C C . GLN A 1 71 ? -21.082 -0.556 19.782 1.00 94.19 71 GLN A C 1
ATOM 529 O O . GLN A 1 71 ? -21.943 -0.127 20.542 1.00 94.19 71 GLN A O 1
ATOM 534 N N . GLN A 1 72 ? -20.873 -1.866 19.628 1.00 91.56 72 GLN A N 1
ATOM 535 C CA . GLN A 1 72 ? -21.600 -2.877 20.401 1.00 91.56 72 GLN A CA 1
ATOM 536 C C . GLN A 1 72 ? -21.111 -2.970 21.852 1.00 91.56 72 GLN A C 1
ATOM 538 O O . GLN A 1 72 ? -21.903 -3.248 22.751 1.00 91.56 72 GLN A O 1
ATOM 543 N N . ALA A 1 73 ? -19.813 -2.763 22.084 1.00 86.12 73 ALA A N 1
ATOM 544 C CA . ALA A 1 73 ? -19.192 -2.851 23.403 1.00 86.12 73 ALA A CA 1
ATOM 545 C C . ALA A 1 73 ? -19.396 -1.588 24.262 1.00 86.12 73 ALA A C 1
ATOM 547 O O . ALA A 1 73 ? -19.318 -1.677 25.487 1.00 86.12 73 ALA A O 1
ATOM 548 N N . ASN A 1 74 ? -19.658 -0.434 23.641 1.00 74.50 74 ASN A N 1
ATOM 549 C CA . ASN A 1 74 ? -19.924 0.839 24.312 1.00 74.50 74 ASN A CA 1
ATOM 550 C C . ASN A 1 74 ? -21.245 1.466 23.804 1.00 74.50 74 ASN A C 1
ATOM 552 O O . ASN A 1 74 ? -21.185 2.415 23.015 1.00 74.50 74 ASN A O 1
ATOM 556 N N . PRO A 1 75 ? -22.408 0.905 24.203 1.00 58.91 75 PRO A N 1
ATOM 557 C CA . PRO A 1 75 ? -23.729 1.315 23.720 1.00 58.91 75 PRO A CA 1
ATOM 558 C C . PRO A 1 75 ? -24.169 2.709 24.190 1.00 58.91 75 PRO A C 1
ATOM 560 O O . PRO A 1 75 ? -23.751 3.141 25.290 1.00 58.91 75 PRO A O 1
#

Radius of gyration: 26.59 Å; chains: 1; bounding box: 49×27×81 Å